Protein AF-A0A6N2L1Y9-F1 (afdb_monomer_lite)

Foldseek 3Di:
DVVLLVQLVVLCVVLVPDADPVLNVVVVVVVVCQLVLVDQKDWDDSDDDPPVVVVSVQSSLVSSVVVDVSSVQWDWDADPNIIMIGRNVSVVVVVVCPVVDPPQDWDFDPVDVVTDTDGDD

Organism: Salix viminalis (NCBI:txid40686)

pLDDT: mean 88.34, std 11.84, range [50.81, 98.19]

Radius of gyration: 16.98 Å; chains: 1; bounding box: 50×33×40 Å

Structure (mmCIF, N/CA/C/O backbone):
data_AF-A0A6N2L1Y9-F1
#
_entry.id   AF-A0A6N2L1Y9-F1
#
loop_
_atom_site.group_PDB
_atom_site.id
_atom_site.type_symbol
_atom_site.label_atom_id
_atom_site.label_alt_id
_atom_site.label_comp_id
_atom_site.label_asym_id
_atom_site.label_entity_id
_atom_site.label_seq_id
_atom_site.pdbx_PDB_ins_code
_atom_site.Cartn_x
_atom_site.Cartn_y
_atom_site.Cartn_z
_atom_site.occupancy
_atom_site.B_iso_or_equiv
_atom_site.auth_seq_id
_atom_site.auth_comp_id
_atom_site.auth_asym_id
_atom_site.auth_atom_id
_atom_site.pdbx_PDB_model_num
ATOM 1 N N . MET A 1 1 ? -2.557 14.217 -4.349 1.00 92.56 1 MET A N 1
ATOM 2 C CA . MET A 1 1 ? -1.914 13.258 -3.419 1.00 92.56 1 MET A CA 1
ATOM 3 C C . MET A 1 1 ? -2.274 13.523 -1.969 1.00 92.56 1 MET A C 1
ATOM 5 O O . MET A 1 1 ? -2.529 12.559 -1.263 1.00 92.56 1 MET A O 1
ATOM 9 N N . GLU A 1 2 ? -2.363 14.780 -1.528 1.00 93.88 2 GLU A N 1
ATOM 10 C CA . GLU A 1 2 ? -2.850 15.119 -0.180 1.00 93.88 2 GLU A CA 1
ATOM 11 C C . GLU A 1 2 ? -4.223 14.494 0.127 1.00 93.88 2 GLU A C 1
ATOM 13 O O . GLU A 1 2 ? -4.414 13.903 1.183 1.00 93.88 2 GLU A O 1
ATOM 18 N N . GLU A 1 3 ? -5.149 14.513 -0.829 1.00 94.62 3 GLU A N 1
ATOM 19 C CA . GLU A 1 3 ? -6.487 13.918 -0.710 1.00 94.62 3 GLU A CA 1
ATOM 20 C C . GLU A 1 3 ? -6.428 12.397 -0.565 1.00 94.62 3 GLU A C 1
ATOM 22 O O . GLU A 1 3 ? -7.155 11.830 0.244 1.00 94.62 3 GLU A O 1
ATOM 27 N N . ALA A 1 4 ? -5.513 11.733 -1.277 1.00 95.44 4 ALA A N 1
ATOM 28 C CA . ALA A 1 4 ? -5.286 10.301 -1.112 1.00 95.44 4 ALA A CA 1
ATOM 29 C C . ALA A 1 4 ? -4.752 9.988 0.297 1.00 95.44 4 ALA A C 1
ATOM 31 O O . ALA A 1 4 ? -5.187 9.021 0.917 1.00 95.44 4 ALA A O 1
ATOM 32 N N . ILE A 1 5 ? -3.871 10.834 0.843 1.00 97.06 5 ILE A N 1
ATOM 33 C CA . ILE A 1 5 ? -3.384 10.697 2.224 1.00 97.06 5 ILE A CA 1
ATOM 34 C C . ILE A 1 5 ? -4.525 10.919 3.229 1.00 97.06 5 ILE A C 1
ATOM 36 O O . ILE A 1 5 ? -4.637 10.156 4.186 1.00 97.06 5 ILE A O 1
ATOM 40 N N . LYS A 1 6 ? -5.418 11.891 2.997 1.00 97.44 6 LYS A N 1
ATOM 41 C CA . LYS A 1 6 ? -6.610 12.107 3.841 1.00 97.44 6 LYS A CA 1
ATOM 42 C C . LYS A 1 6 ? -7.541 10.891 3.832 1.00 97.44 6 LYS A C 1
ATOM 44 O O . LYS A 1 6 ? -7.993 10.470 4.895 1.00 97.44 6 LYS A O 1
ATOM 49 N N . VAL A 1 7 ? -7.797 10.304 2.659 1.00 98.06 7 VAL A N 1
ATOM 50 C CA . VAL A 1 7 ? -8.593 9.068 2.534 1.00 98.06 7 VAL A CA 1
ATOM 51 C C . VAL A 1 7 ? -7.917 7.916 3.275 1.00 98.06 7 VAL A C 1
ATOM 53 O O . VAL A 1 7 ? -8.572 7.227 4.052 1.00 98.06 7 VAL A O 1
ATOM 56 N N . LEU A 1 8 ? -6.604 7.748 3.110 1.00 97.44 8 LEU A N 1
ATOM 57 C CA . LEU A 1 8 ? -5.822 6.723 3.800 1.00 97.44 8 LEU A CA 1
ATOM 58 C C . LEU A 1 8 ? -5.870 6.880 5.330 1.00 97.44 8 LEU A C 1
ATOM 60 O O . LEU A 1 8 ? -6.050 5.898 6.049 1.00 97.44 8 LEU A O 1
ATOM 64 N N . ASP A 1 9 ? -5.750 8.104 5.842 1.00 96.81 9 ASP A N 1
ATOM 65 C CA . ASP A 1 9 ? -5.836 8.389 7.277 1.00 96.81 9 ASP A CA 1
ATOM 66 C C . ASP A 1 9 ? -7.250 8.163 7.840 1.00 96.81 9 ASP A C 1
ATOM 68 O O . ASP A 1 9 ? -7.403 7.642 8.954 1.00 96.81 9 ASP A O 1
ATOM 72 N N . SER A 1 10 ? -8.283 8.501 7.062 1.00 97.31 10 SER A N 1
ATOM 73 C CA . SER A 1 10 ? -9.678 8.171 7.375 1.00 97.31 10 SER A CA 1
ATOM 74 C C . SER A 1 10 ? -9.874 6.654 7.434 1.00 97.31 10 SER A C 1
ATOM 76 O O . SER A 1 10 ? -10.406 6.135 8.418 1.00 97.31 10 SER A O 1
ATOM 78 N N . ALA A 1 11 ? -9.340 5.927 6.449 1.00 97.44 11 ALA A N 1
ATOM 79 C CA . ALA A 1 11 ? -9.406 4.473 6.371 1.00 97.44 11 ALA A CA 1
ATOM 80 C C . ALA A 1 11 ? -8.747 3.810 7.585 1.00 97.44 11 ALA A C 1
ATOM 82 O O . ALA A 1 11 ? -9.372 2.975 8.236 1.00 97.44 11 ALA A O 1
ATOM 83 N N . LEU A 1 12 ? -7.527 4.232 7.947 1.00 96.62 12 LEU A N 1
ATOM 84 C CA . LEU A 1 12 ? -6.810 3.747 9.134 1.00 96.62 12 LEU A CA 1
ATOM 85 C C . LEU A 1 12 ? -7.625 3.945 10.419 1.00 96.62 12 LEU A C 1
ATOM 87 O O . LEU A 1 12 ? -7.678 3.053 11.272 1.00 96.62 12 LEU A O 1
ATOM 91 N N . SER A 1 13 ? -8.286 5.098 10.542 1.00 96.31 13 SER A N 1
ATOM 92 C CA . SER A 1 13 ? -9.149 5.413 11.682 1.00 96.31 13 SER A CA 1
ATOM 93 C C . SER A 1 13 ? -10.409 4.539 11.695 1.00 96.31 13 SER A C 1
ATOM 95 O O . SER A 1 13 ? -10.787 4.026 12.750 1.00 96.31 13 SER A O 1
ATOM 97 N N . HIS A 1 14 ? -11.024 4.319 10.529 1.00 96.88 14 HIS A N 1
ATOM 98 C CA . HIS A 1 14 ? -12.236 3.517 10.364 1.00 96.88 14 HIS A CA 1
ATOM 99 C C . HIS A 1 14 ? -12.012 2.040 10.709 1.00 96.88 14 HIS A C 1
ATOM 101 O O . HIS A 1 14 ? -12.759 1.467 11.504 1.00 96.88 14 HIS A O 1
ATOM 107 N N . ILE A 1 15 ? -10.945 1.437 10.176 1.00 95.62 15 ILE A N 1
ATOM 108 C CA . ILE A 1 15 ? -10.609 0.027 10.433 1.00 95.62 15 ILE A CA 1
ATOM 109 C C . ILE A 1 15 ? -9.937 -0.183 11.798 1.00 95.62 15 ILE A C 1
ATOM 111 O O . ILE A 1 15 ? -9.638 -1.313 12.173 1.00 95.62 15 ILE A O 1
ATOM 115 N N . LYS A 1 16 ? -9.695 0.902 12.549 1.00 94.31 16 LYS A N 1
ATOM 116 C CA . LYS A 1 16 ? -9.066 0.908 13.879 1.00 94.31 16 LYS A CA 1
ATOM 117 C C . LYS A 1 16 ? -7.663 0.288 13.898 1.00 94.31 16 LYS A C 1
ATOM 119 O O . LYS A 1 16 ? -7.221 -0.212 14.936 1.00 94.31 16 LYS A O 1
ATOM 124 N N . TRP A 1 17 ? -6.935 0.367 12.786 1.00 93.94 17 TRP A N 1
ATOM 125 C CA . TRP A 1 17 ? -5.585 -0.178 12.700 1.00 93.94 17 TRP A CA 1
ATOM 126 C C . TRP A 1 17 ? -4.568 0.790 13.315 1.00 93.94 17 TRP A C 1
ATOM 128 O O . TRP A 1 17 ? -4.262 1.853 12.773 1.00 93.94 17 TRP A O 1
ATOM 138 N N . ARG A 1 18 ? -4.041 0.428 14.490 1.00 90.88 18 ARG A N 1
ATOM 139 C CA . ARG A 1 18 ? -3.096 1.257 15.253 1.00 90.88 18 ARG A CA 1
ATOM 140 C C . ARG A 1 18 ? -1.649 0.968 14.861 1.00 90.88 18 ARG A C 1
ATOM 142 O O . ARG A 1 18 ? -0.964 0.180 15.509 1.00 90.88 18 ARG A O 1
ATOM 149 N N . LEU A 1 19 ? -1.175 1.653 13.829 1.00 91.94 19 LEU A N 1
ATOM 150 C CA . LEU A 1 19 ? 0.233 1.639 13.434 1.00 91.94 19 LEU A CA 1
ATOM 151 C C . LEU A 1 19 ? 1.070 2.589 14.302 1.00 91.94 19 LEU A C 1
ATOM 153 O O . LEU A 1 19 ? 0.651 3.704 14.617 1.00 91.94 19 LEU A O 1
ATOM 157 N N . LYS A 1 20 ? 2.297 2.176 14.648 1.00 93.25 20 LYS A N 1
ATOM 158 C CA . LYS A 1 20 ? 3.300 3.100 15.204 1.00 93.25 20 LYS A CA 1
ATOM 159 C C . LYS A 1 20 ? 3.669 4.145 14.148 1.00 93.25 20 LYS A C 1
ATOM 161 O O . LYS A 1 20 ? 3.668 3.838 12.959 1.00 93.25 20 LYS A O 1
ATOM 166 N N . PHE A 1 21 ? 4.059 5.345 14.584 1.00 93.19 21 PHE A N 1
ATOM 167 C CA . PHE A 1 21 ? 4.393 6.460 13.686 1.00 93.19 21 PHE A CA 1
ATOM 168 C C . PHE A 1 21 ? 5.342 6.081 12.527 1.00 93.19 21 PHE A C 1
ATOM 170 O O . PHE A 1 21 ? 5.006 6.396 11.387 1.00 93.19 21 PHE A O 1
ATOM 177 N N . PRO A 1 22 ? 6.449 5.332 12.741 1.00 94.00 22 PRO A N 1
ATOM 178 C CA . PRO A 1 22 ? 7.322 4.936 11.634 1.00 94.00 22 PRO A CA 1
ATOM 179 C C . PRO A 1 22 ? 6.626 4.046 10.594 1.00 94.00 22 PRO A C 1
ATOM 181 O O . PRO A 1 22 ? 6.772 4.270 9.396 1.00 94.00 22 PRO A O 1
ATOM 184 N N . ALA A 1 23 ? 5.829 3.072 11.043 1.00 94.00 23 ALA A N 1
ATOM 185 C CA . ALA A 1 23 ? 5.098 2.163 10.163 1.00 94.00 23 ALA A CA 1
ATOM 186 C C . ALA A 1 23 ? 3.978 2.889 9.403 1.00 94.00 23 ALA A C 1
ATOM 188 O O . ALA A 1 23 ? 3.799 2.667 8.208 1.00 94.00 23 ALA A O 1
ATOM 189 N N . LYS A 1 24 ? 3.276 3.818 10.067 1.00 95.38 24 LYS A N 1
ATOM 190 C CA . LYS A 1 24 ? 2.263 4.666 9.428 1.00 95.38 24 LYS A CA 1
ATOM 191 C C . LYS A 1 24 ? 2.874 5.523 8.316 1.00 95.38 24 LYS A C 1
ATOM 193 O O . LYS A 1 24 ? 2.354 5.532 7.204 1.00 95.38 24 LYS A O 1
ATOM 198 N N . ASN A 1 25 ? 3.986 6.205 8.596 1.00 95.56 25 ASN A N 1
ATOM 199 C CA . ASN A 1 25 ? 4.676 7.009 7.585 1.00 95.56 25 ASN A CA 1
ATOM 200 C C . ASN A 1 25 ? 5.152 6.145 6.418 1.00 95.56 25 ASN A C 1
ATOM 202 O O . ASN A 1 25 ? 5.045 6.556 5.264 1.00 95.56 25 ASN A O 1
ATOM 206 N N . ARG A 1 26 ? 5.656 4.937 6.704 1.00 95.94 26 ARG A N 1
ATOM 207 C CA . ARG A 1 26 ? 6.095 4.018 5.657 1.00 95.94 26 ARG A CA 1
ATOM 208 C C . ARG A 1 26 ? 4.940 3.588 4.753 1.00 95.94 26 ARG A C 1
ATOM 210 O O . ARG A 1 26 ? 5.081 3.686 3.539 1.00 95.94 26 ARG A O 1
ATOM 217 N N . LEU A 1 27 ? 3.799 3.213 5.329 1.00 96.25 27 LEU A N 1
ATOM 218 C CA . LEU A 1 27 ? 2.579 2.909 4.580 1.00 96.25 27 LEU A CA 1
ATOM 219 C C . LEU A 1 27 ? 2.153 4.084 3.686 1.00 96.25 27 LEU A C 1
ATOM 221 O O . LEU A 1 27 ? 1.848 3.877 2.517 1.00 96.25 27 LEU A O 1
ATOM 225 N N . GLN A 1 28 ? 2.161 5.318 4.201 1.00 96.44 28 GLN A N 1
ATOM 226 C CA . GLN A 1 28 ? 1.816 6.501 3.404 1.00 96.44 28 GLN A CA 1
ATOM 227 C C . GLN A 1 28 ? 2.764 6.686 2.208 1.00 96.44 28 GLN A C 1
ATOM 229 O O . GLN A 1 28 ? 2.297 6.909 1.092 1.00 96.44 28 GLN A O 1
ATOM 234 N N . ILE A 1 29 ? 4.077 6.554 2.421 1.00 96.88 29 ILE A N 1
ATOM 235 C CA . ILE A 1 29 ? 5.087 6.645 1.352 1.00 96.88 29 ILE A CA 1
ATOM 236 C C . ILE A 1 29 ? 4.869 5.554 0.302 1.00 96.88 29 ILE A C 1
ATOM 238 O O . ILE A 1 29 ? 4.891 5.840 -0.895 1.00 96.88 29 ILE A O 1
ATOM 242 N N . ASP A 1 30 ? 4.646 4.319 0.743 1.00 97.31 30 ASP A N 1
ATOM 243 C CA . ASP A 1 30 ? 4.456 3.175 -0.144 1.00 97.31 30 ASP A CA 1
ATOM 244 C C . ASP A 1 30 ? 3.176 3.330 -0.987 1.00 97.31 30 ASP A C 1
ATOM 246 O O . ASP A 1 30 ? 3.212 3.141 -2.203 1.00 97.31 30 ASP A O 1
ATOM 250 N N . ILE A 1 31 ? 2.066 3.768 -0.381 1.00 97.25 31 ILE A N 1
ATOM 251 C CA . ILE A 1 31 ? 0.819 4.077 -1.097 1.00 97.25 31 ILE A CA 1
ATOM 252 C C . ILE A 1 31 ? 1.033 5.198 -2.114 1.00 97.25 31 ILE A C 1
ATOM 254 O O . ILE A 1 31 ? 0.592 5.070 -3.254 1.00 97.25 31 ILE A O 1
ATOM 258 N N . VAL A 1 32 ? 1.732 6.275 -1.747 1.00 97.44 32 VAL A N 1
ATOM 259 C CA . VAL A 1 32 ? 2.053 7.354 -2.693 1.00 97.44 32 VAL A CA 1
ATOM 260 C C . VAL A 1 32 ? 2.865 6.809 -3.867 1.00 97.44 32 VAL A C 1
ATOM 262 O O . VAL A 1 32 ? 2.504 7.075 -5.007 1.00 97.44 32 VAL A O 1
ATOM 265 N N . ALA A 1 33 ? 3.898 6.004 -3.610 1.00 97.00 33 ALA A N 1
ATOM 266 C CA . ALA A 1 33 ? 4.739 5.429 -4.658 1.00 97.00 33 ALA A CA 1
ATOM 267 C C . ALA A 1 33 ? 3.971 4.496 -5.611 1.00 97.00 33 ALA A C 1
ATOM 269 O O . ALA A 1 33 ? 4.273 4.478 -6.806 1.00 97.00 33 ALA A O 1
ATOM 270 N N . LEU A 1 34 ? 2.986 3.751 -5.096 1.00 97.06 34 LEU A N 1
ATOM 271 C CA . LEU A 1 34 ? 2.093 2.907 -5.895 1.00 97.06 34 LEU A CA 1
ATOM 272 C C . LEU A 1 34 ? 1.118 3.740 -6.735 1.00 97.06 34 LEU A C 1
ATOM 274 O O . LEU A 1 34 ? 0.962 3.482 -7.924 1.00 97.06 34 LEU A O 1
ATOM 278 N N . LEU A 1 35 ? 0.480 4.749 -6.134 1.00 96.69 35 LEU A N 1
ATOM 279 C CA . LEU A 1 35 ? -0.504 5.602 -6.810 1.00 96.69 35 LEU A CA 1
ATOM 280 C C . LEU A 1 35 ? 0.114 6.502 -7.883 1.00 96.69 35 LEU A C 1
ATOM 282 O O . LEU A 1 35 ? -0.553 6.842 -8.854 1.00 96.69 35 LEU A O 1
ATOM 286 N N . THR A 1 36 ? 1.376 6.892 -7.717 1.00 95.19 36 THR A N 1
ATOM 287 C CA . THR A 1 36 ? 2.128 7.622 -8.746 1.00 95.19 36 THR A CA 1
ATOM 288 C C . THR A 1 36 ? 2.871 6.688 -9.702 1.00 95.19 36 THR A C 1
ATOM 290 O O . THR A 1 36 ? 3.709 7.163 -10.460 1.00 95.19 36 THR A O 1
ATOM 293 N N . GLU A 1 37 ? 2.648 5.372 -9.606 1.00 92.25 37 GLU A N 1
ATOM 294 C CA . GLU A 1 37 ? 3.259 4.332 -10.447 1.00 92.25 37 GLU A CA 1
ATOM 295 C C . GLU A 1 37 ? 4.801 4.326 -10.453 1.00 92.25 37 GLU A C 1
ATOM 297 O O . GLU A 1 37 ? 5.429 3.671 -11.280 1.00 92.25 37 GLU A O 1
ATOM 302 N N . MET A 1 38 ? 5.441 4.991 -9.480 1.00 92.56 38 MET A N 1
ATOM 303 C CA . MET A 1 38 ? 6.901 4.967 -9.311 1.00 92.56 38 MET A CA 1
ATOM 304 C C . MET A 1 38 ? 7.390 3.572 -8.921 1.00 92.56 38 MET A C 1
ATOM 306 O O . MET A 1 38 ? 8.533 3.203 -9.193 1.00 92.56 38 MET A O 1
ATOM 310 N N . ARG A 1 39 ? 6.538 2.808 -8.230 1.00 92.62 39 ARG A N 1
ATOM 311 C CA . ARG A 1 39 ? 6.770 1.406 -7.892 1.00 92.62 39 ARG A CA 1
ATOM 312 C C . ARG A 1 39 ? 5.501 0.618 -8.197 1.00 92.62 39 ARG A C 1
ATOM 314 O O . ARG A 1 39 ? 4.478 0.915 -7.591 1.00 92.62 39 ARG A O 1
ATOM 321 N N . PRO A 1 40 ? 5.542 -0.396 -9.075 1.00 92.75 40 PRO A N 1
ATOM 322 C CA . PRO A 1 40 ? 4.362 -1.210 -9.365 1.00 92.75 40 PRO A CA 1
ATOM 323 C C . PRO A 1 40 ? 4.054 -2.237 -8.263 1.00 92.75 40 PRO A C 1
ATOM 325 O O . PRO A 1 40 ? 2.925 -2.714 -8.167 1.00 92.75 40 PRO A O 1
ATOM 328 N N . VAL A 1 41 ? 5.053 -2.587 -7.441 1.00 95.25 41 VAL A N 1
ATOM 329 C CA . VAL A 1 41 ? 4.983 -3.610 -6.387 1.00 95.25 41 VAL A CA 1
ATOM 330 C C . VAL A 1 41 ? 5.809 -3.167 -5.187 1.00 95.25 41 VAL A C 1
ATOM 332 O O . VAL A 1 41 ? 6.931 -2.676 -5.342 1.00 95.25 41 VAL A O 1
ATOM 335 N N . ILE A 1 42 ? 5.270 -3.371 -3.988 1.00 95.75 42 ILE A N 1
ATOM 336 C CA . ILE A 1 42 ? 5.956 -3.138 -2.718 1.00 95.75 42 ILE A CA 1
ATOM 337 C C . ILE A 1 42 ? 5.718 -4.341 -1.812 1.00 95.75 42 ILE A C 1
ATOM 339 O O . ILE A 1 42 ? 4.576 -4.662 -1.496 1.00 95.75 42 ILE A O 1
ATOM 343 N N . MET A 1 43 ? 6.801 -4.989 -1.383 1.00 94.12 43 MET A N 1
ATOM 344 C CA . MET A 1 43 ? 6.755 -5.979 -0.308 1.00 94.12 43 MET A CA 1
ATOM 345 C C . MET A 1 43 ? 6.565 -5.255 1.023 1.00 94.12 43 MET A C 1
ATOM 347 O O . MET A 1 43 ? 7.269 -4.280 1.303 1.00 94.12 43 MET A O 1
ATOM 351 N N . VAL A 1 44 ? 5.604 -5.711 1.816 1.00 91.19 44 VAL A N 1
ATOM 352 C CA . VAL A 1 44 ? 5.156 -5.003 3.011 1.00 91.19 44 VAL A CA 1
ATOM 353 C C . VAL A 1 44 ? 5.674 -5.670 4.275 1.00 91.19 44 VAL A C 1
ATOM 355 O O . VAL A 1 44 ? 5.408 -6.840 4.526 1.00 91.19 44 VAL A O 1
ATOM 358 N N . ASP A 1 45 ? 6.311 -4.862 5.118 1.00 86.00 45 ASP A N 1
ATOM 359 C CA . ASP A 1 45 ? 6.524 -5.155 6.531 1.00 86.00 45 ASP A CA 1
ATOM 360 C C . ASP A 1 45 ? 6.254 -3.883 7.350 1.00 86.00 45 ASP A C 1
ATOM 362 O O . ASP A 1 45 ? 7.121 -3.031 7.551 1.00 86.00 45 ASP A O 1
ATOM 366 N N . TYR A 1 46 ? 5.001 -3.717 7.779 1.00 86.38 46 TYR A N 1
ATOM 367 C CA . TYR A 1 46 ? 4.592 -2.630 8.680 1.00 86.38 46 TYR A CA 1
ATOM 368 C C . TYR A 1 46 ? 4.586 -3.068 10.150 1.00 86.38 46 TYR A C 1
ATOM 370 O O . TYR A 1 46 ? 4.084 -2.342 11.016 1.00 86.38 46 TYR A O 1
ATOM 378 N N . GLY A 1 47 ? 5.158 -4.241 10.440 1.00 74.62 47 GLY A N 1
ATOM 379 C CA . GLY A 1 47 ? 4.994 -4.938 11.705 1.00 74.62 47 GLY A CA 1
ATOM 380 C C . GLY A 1 47 ? 3.592 -5.532 11.880 1.00 74.62 47 GLY A C 1
ATOM 381 O O . GLY A 1 47 ? 2.610 -5.106 11.272 1.00 74.62 47 GLY A O 1
ATOM 382 N N . GLY A 1 48 ? 3.501 -6.533 12.751 1.00 75.94 48 GLY A N 1
ATOM 383 C CA . GLY A 1 48 ? 2.287 -7.320 12.975 1.00 75.94 48 GLY A CA 1
ATOM 384 C C . GLY A 1 48 ? 2.546 -8.804 12.744 1.00 75.94 48 GLY A C 1
ATOM 385 O O . GLY A 1 48 ? 3.600 -9.190 12.245 1.00 75.94 48 GLY A O 1
ATOM 386 N N . LYS A 1 49 ? 1.601 -9.648 13.154 1.00 78.06 49 LYS A N 1
ATOM 387 C CA . LYS A 1 49 ? 1.640 -11.082 12.856 1.00 78.06 49 LYS A CA 1
ATOM 388 C C . LYS A 1 49 ? 0.788 -11.352 11.620 1.00 78.06 49 LYS A C 1
ATOM 390 O O . LYS A 1 49 ? -0.261 -10.735 11.444 1.00 78.06 49 LYS A O 1
ATOM 395 N N . LEU A 1 50 ? 1.205 -12.297 10.787 1.00 71.81 50 LEU A N 1
ATOM 396 C CA . LEU A 1 50 ? 0.274 -12.953 9.870 1.00 71.81 50 LEU A CA 1
ATOM 397 C C . LEU A 1 50 ? -0.699 -13.805 10.706 1.00 71.81 50 LEU A C 1
ATOM 399 O O . LEU A 1 50 ? -0.251 -14.412 11.684 1.00 71.81 50 LEU A O 1
ATOM 403 N N . PRO A 1 51 ? -2.006 -13.854 10.385 1.00 80.75 51 PRO A N 1
ATOM 404 C CA . PRO A 1 51 ? -2.692 -13.268 9.222 1.00 80.75 51 PRO A CA 1
ATOM 405 C C . PRO A 1 51 ? -3.210 -11.826 9.419 1.00 80.75 51 PRO A C 1
AT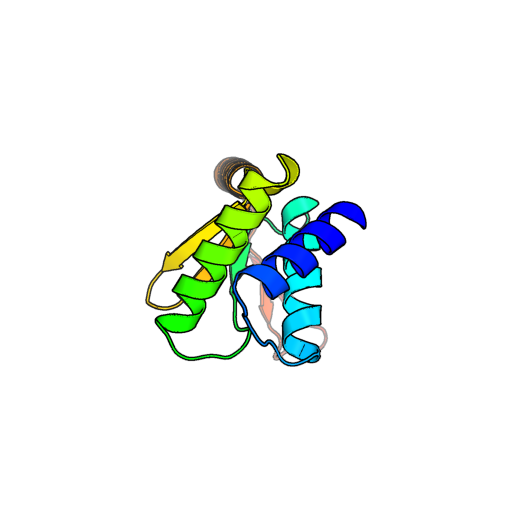OM 407 O O . PRO A 1 51 ? -3.649 -11.197 8.462 1.00 80.75 51 PRO A O 1
ATOM 410 N N . GLU A 1 52 ? -3.128 -11.260 10.628 1.00 88.62 52 GLU A N 1
ATOM 411 C CA . GLU A 1 52 ? -3.745 -9.965 10.980 1.00 88.62 52 GLU A CA 1
ATOM 412 C C . GLU A 1 52 ? -3.296 -8.799 10.085 1.00 88.62 52 GLU A C 1
ATOM 414 O O . GLU A 1 52 ? -4.075 -7.890 9.794 1.00 88.62 52 GLU A O 1
ATOM 419 N N . LEU A 1 53 ? -2.033 -8.799 9.647 1.00 89.56 53 LEU A N 1
ATOM 420 C CA . LEU A 1 53 ? -1.515 -7.783 8.725 1.00 89.56 53 LEU A CA 1
ATOM 421 C C . LEU A 1 53 ? -2.239 -7.819 7.368 1.00 89.56 53 LEU A C 1
ATOM 423 O O . LEU A 1 53 ? -2.565 -6.767 6.818 1.00 89.56 53 LEU A O 1
ATOM 427 N N . GLN A 1 54 ? -2.523 -9.016 6.848 1.00 91.12 54 GLN A N 1
ATOM 428 C CA . GLN A 1 54 ? -3.252 -9.193 5.593 1.00 91.12 54 GLN A CA 1
ATOM 429 C C . GLN A 1 54 ? -4.673 -8.645 5.715 1.00 91.12 54 GLN A C 1
ATOM 431 O O . GLN A 1 54 ? -5.104 -7.873 4.859 1.00 91.12 54 GLN A O 1
ATOM 436 N N . ASP A 1 55 ? -5.376 -8.999 6.791 1.00 93.06 55 ASP A N 1
ATOM 437 C CA . ASP A 1 55 ? -6.758 -8.569 7.018 1.00 93.06 55 ASP A CA 1
ATOM 438 C C . ASP A 1 55 ? -6.863 -7.045 7.108 1.00 93.06 55 ASP A C 1
ATOM 440 O O . ASP A 1 55 ? -7.717 -6.437 6.455 1.00 93.06 55 ASP A O 1
ATOM 444 N N . HIS A 1 56 ? -5.951 -6.409 7.850 1.00 95.00 56 H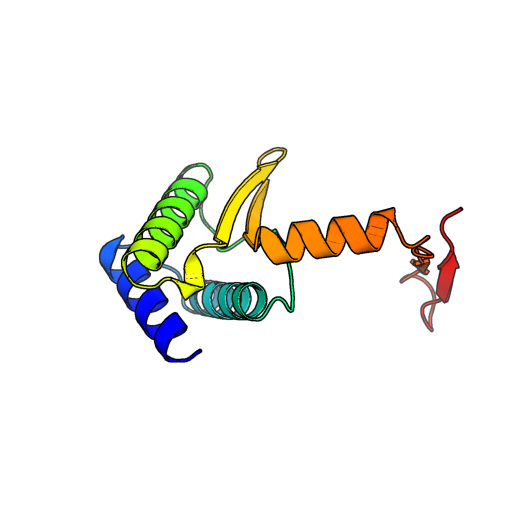IS A N 1
ATOM 445 C CA . HIS A 1 56 ? -5.909 -4.954 7.942 1.00 95.00 56 HIS A CA 1
ATOM 446 C C . HIS A 1 56 ? -5.616 -4.291 6.593 1.00 95.00 56 HIS A C 1
ATOM 448 O O . HIS A 1 56 ? -6.289 -3.321 6.244 1.00 95.00 56 HIS A O 1
ATOM 454 N N . LEU A 1 57 ? -4.656 -4.801 5.816 1.00 95.38 57 LEU A N 1
ATOM 455 C CA . LEU A 1 57 ? -4.338 -4.252 4.494 1.00 95.38 57 LEU A CA 1
ATOM 456 C C . LEU A 1 57 ? -5.504 -4.412 3.515 1.00 95.38 57 LEU A C 1
ATOM 458 O O . LEU A 1 57 ? -5.834 -3.471 2.795 1.00 95.38 57 LEU A O 1
ATOM 462 N N . CYS A 1 58 ? -6.161 -5.571 3.509 1.00 95.69 58 CYS A N 1
ATOM 463 C CA . CYS A 1 58 ? -7.341 -5.818 2.685 1.00 95.69 58 CYS A CA 1
ATOM 464 C C . CYS A 1 58 ? -8.490 -4.874 3.060 1.00 95.69 58 CYS A C 1
ATOM 466 O O . CYS A 1 58 ? -9.101 -4.269 2.175 1.00 95.69 58 CYS A O 1
ATOM 468 N N . ALA A 1 59 ? -8.765 -4.706 4.358 1.00 97.19 59 ALA A N 1
ATOM 469 C CA . ALA A 1 59 ? -9.785 -3.780 4.844 1.00 97.19 59 ALA A CA 1
ATOM 470 C C . ALA A 1 59 ? -9.455 -2.324 4.479 1.00 97.19 59 ALA A C 1
ATOM 472 O O . ALA A 1 59 ? -10.332 -1.591 4.021 1.00 97.19 59 ALA A O 1
ATOM 473 N N . LEU A 1 60 ? -8.186 -1.930 4.620 1.00 97.56 60 LEU A N 1
ATOM 474 C CA . LEU A 1 60 ? -7.687 -0.605 4.266 1.00 97.56 60 LEU A CA 1
ATOM 475 C C . LEU A 1 60 ? -7.888 -0.306 2.777 1.00 97.56 60 LEU A C 1
ATOM 477 O O . LEU A 1 60 ? -8.505 0.698 2.431 1.00 97.56 60 LEU A O 1
ATOM 481 N N . VAL A 1 61 ? -7.399 -1.187 1.895 1.00 97.69 61 VAL A N 1
ATOM 482 C CA . VAL A 1 61 ? -7.504 -1.012 0.437 1.00 97.69 61 VAL A CA 1
ATOM 483 C C . VAL A 1 61 ? -8.967 -0.966 0.005 1.00 97.69 61 VAL A C 1
ATOM 485 O O . VAL A 1 61 ? -9.339 -0.090 -0.775 1.00 97.69 61 VAL A O 1
ATOM 488 N N . LYS A 1 62 ? -9.810 -1.851 0.553 1.00 97.94 62 LYS A N 1
ATOM 489 C CA . LYS A 1 62 ? -11.246 -1.876 0.256 1.00 97.94 62 LYS A CA 1
ATOM 490 C C . LYS A 1 62 ? -11.932 -0.567 0.643 1.00 97.94 62 LYS A C 1
ATOM 492 O O . LYS A 1 62 ? -12.706 -0.044 -0.151 1.00 97.94 62 LYS A O 1
ATOM 497 N N . PHE A 1 63 ? -11.640 -0.035 1.829 1.00 98.19 63 PHE A N 1
ATOM 498 C CA . PHE A 1 63 ? -12.204 1.241 2.266 1.00 98.19 63 PHE A CA 1
ATOM 499 C C . PHE A 1 63 ? -11.741 2.388 1.358 1.00 98.19 63 PHE A C 1
ATOM 501 O O . PHE A 1 63 ? -12.563 3.138 0.841 1.00 98.19 63 PHE A O 1
ATOM 508 N N . CYS A 1 64 ? -10.438 2.490 1.078 1.00 98.19 64 CYS A N 1
ATOM 509 C CA . CYS A 1 64 ? -9.910 3.536 0.199 1.00 98.19 64 CYS A CA 1
ATOM 510 C C . CYS A 1 64 ? -10.540 3.509 -1.207 1.00 98.19 64 CYS A C 1
ATOM 512 O O . CYS A 1 64 ? -10.799 4.565 -1.778 1.00 98.19 64 CYS A O 1
ATOM 514 N N . GLN A 1 65 ? -10.818 2.320 -1.750 1.00 97.50 65 GLN A N 1
ATOM 515 C CA . GLN A 1 65 ? -11.488 2.145 -3.047 1.00 97.50 65 GLN A CA 1
ATOM 516 C C . GLN A 1 65 ? -12.952 2.584 -3.048 1.00 97.50 65 GLN A C 1
ATOM 518 O O . GLN A 1 65 ? -13.442 3.045 -4.075 1.00 97.50 65 GLN A O 1
ATOM 523 N N . GLN A 1 66 ? -13.649 2.436 -1.921 1.00 97.31 66 GLN A N 1
ATOM 524 C CA . GLN A 1 66 ? -15.023 2.919 -1.771 1.00 97.31 66 GLN A CA 1
ATOM 525 C C . GLN A 1 66 ? -15.075 4.449 -1.736 1.00 97.31 66 GLN A C 1
ATOM 527 O O . GLN A 1 66 ? -15.997 5.042 -2.289 1.00 97.31 66 GLN A O 1
ATOM 532 N N . GLU A 1 67 ? -14.065 5.077 -1.134 1.00 97.56 67 GLU A N 1
ATOM 533 C CA . GLU A 1 67 ? -13.999 6.531 -0.976 1.00 97.56 67 GLU A CA 1
ATOM 534 C C . GLU A 1 67 ? -13.414 7.254 -2.198 1.00 97.56 67 GLU A C 1
ATOM 536 O O . GLU A 1 67 ? -13.726 8.422 -2.438 1.00 97.56 67 GLU A O 1
ATOM 541 N N . SER A 1 68 ? -12.537 6.610 -2.976 1.00 97.25 68 SER A N 1
ATOM 542 C CA . SER A 1 68 ? -11.910 7.262 -4.127 1.00 97.25 68 SER A CA 1
ATOM 543 C C . SER A 1 68 ? -11.428 6.293 -5.207 1.00 97.25 68 SER A C 1
ATOM 545 O O . SER A 1 68 ? -10.690 5.341 -4.949 1.00 97.25 68 SER A O 1
ATOM 547 N N . ALA A 1 69 ? -11.751 6.627 -6.460 1.00 96.62 69 ALA A N 1
ATOM 548 C CA . ALA A 1 69 ? -11.339 5.871 -7.642 1.00 96.62 69 ALA A CA 1
ATOM 549 C C . ALA A 1 69 ? -9.813 5.830 -7.851 1.00 96.62 69 ALA A C 1
ATOM 551 O O . ALA A 1 69 ? -9.318 4.929 -8.515 1.00 96.62 69 ALA A O 1
ATOM 552 N N . ILE A 1 70 ? -9.035 6.740 -7.246 1.00 96.50 70 ILE A N 1
ATOM 553 C CA . ILE A 1 70 ? -7.565 6.713 -7.368 1.00 96.50 70 ILE A CA 1
ATOM 554 C C . ILE A 1 70 ? -6.962 5.398 -6.839 1.00 96.50 70 ILE A C 1
ATOM 556 O O . ILE A 1 70 ? -5.905 4.976 -7.295 1.00 96.50 70 ILE A O 1
ATOM 560 N N . PHE A 1 71 ? -7.648 4.712 -5.919 1.00 97.75 71 PHE A N 1
ATOM 561 C CA . PHE A 1 71 ? -7.206 3.438 -5.347 1.00 97.75 71 PHE A CA 1
ATOM 562 C C . PHE A 1 71 ? -7.697 2.204 -6.123 1.00 97.75 71 PHE A C 1
ATOM 564 O O . PHE A 1 71 ? -7.389 1.076 -5.722 1.00 97.75 71 PHE A O 1
ATOM 571 N N . GLU A 1 72 ? -8.452 2.373 -7.217 1.00 96.62 72 GLU A N 1
ATOM 572 C CA . GLU A 1 72 ? -9.115 1.277 -7.948 1.00 96.62 72 GLU A CA 1
ATOM 573 C C . GLU A 1 72 ? -8.145 0.182 -8.409 1.00 96.62 72 GLU A C 1
ATOM 575 O O . GLU A 1 72 ? -8.521 -0.988 -8.490 1.00 96.62 72 GLU A O 1
ATOM 580 N N . ASN A 1 73 ? -6.888 0.552 -8.669 1.00 96.50 73 ASN A N 1
ATOM 581 C CA . ASN A 1 73 ? -5.845 -0.328 -9.187 1.00 96.50 73 ASN A CA 1
ATOM 582 C C . ASN A 1 73 ? -4.975 -0.951 -8.088 1.00 96.50 73 ASN A C 1
ATOM 584 O O . ASN A 1 73 ? -4.109 -1.766 -8.403 1.00 96.50 73 ASN A O 1
ATOM 588 N N . LEU A 1 74 ? -5.190 -0.613 -6.811 1.00 97.81 74 LEU A N 1
ATOM 589 C CA . LEU A 1 74 ? -4.424 -1.205 -5.715 1.00 97.81 74 LEU A CA 1
ATOM 590 C C . LEU A 1 74 ? -4.961 -2.581 -5.318 1.00 97.81 74 LEU A C 1
ATOM 592 O O . LEU A 1 74 ? -6.170 -2.773 -5.175 1.00 97.81 74 LEU A O 1
ATOM 596 N N . ARG A 1 75 ? -4.076 -3.553 -5.102 1.00 96.88 75 ARG A N 1
ATOM 597 C CA . ARG A 1 75 ? -4.435 -4.879 -4.571 1.00 96.88 75 ARG A CA 1
ATOM 598 C C . ARG A 1 75 ? -3.430 -5.327 -3.517 1.00 96.88 75 ARG A C 1
ATOM 600 O O . ARG A 1 75 ? -2.272 -4.920 -3.544 1.00 96.88 75 ARG A O 1
ATOM 607 N N . VAL A 1 76 ? -3.896 -6.189 -2.617 1.00 95.81 76 VAL A N 1
ATOM 608 C CA . VAL A 1 76 ? -3.052 -6.966 -1.704 1.00 95.81 76 VAL A CA 1
ATOM 609 C C . VAL A 1 76 ? -2.838 -8.337 -2.339 1.00 95.81 76 VAL A C 1
ATOM 611 O O . VAL A 1 76 ? -3.804 -8.982 -2.747 1.00 95.81 76 VAL A O 1
ATOM 614 N N . MET A 1 77 ? -1.588 -8.771 -2.440 1.00 93.94 77 MET A N 1
ATOM 615 C CA . MET A 1 77 ? -1.191 -10.062 -2.996 1.00 93.94 77 MET A CA 1
ATOM 616 C C . MET A 1 77 ? -0.364 -10.829 -1.962 1.00 93.94 77 MET A C 1
ATOM 618 O O . MET A 1 77 ? 0.405 -10.220 -1.223 1.00 93.94 77 MET A O 1
ATOM 622 N N . LEU A 1 78 ? -0.522 -12.153 -1.911 1.00 87.44 78 LEU A N 1
ATOM 623 C CA . LEU A 1 78 ? 0.218 -13.047 -1.019 1.00 87.44 78 LEU A CA 1
ATOM 624 C C . LEU A 1 78 ? 1.007 -14.057 -1.862 1.00 87.44 78 LEU A C 1
ATOM 626 O O . LEU A 1 78 ? 0.415 -14.724 -2.712 1.00 87.44 78 LEU A O 1
ATOM 630 N N . ILE A 1 79 ? 2.315 -14.169 -1.633 1.00 87.06 79 ILE A N 1
ATOM 631 C CA . ILE A 1 79 ? 3.191 -15.171 -2.262 1.00 87.06 79 ILE A CA 1
ATOM 632 C C . ILE A 1 79 ? 4.093 -15.736 -1.172 1.00 87.06 79 ILE A C 1
ATOM 634 O O . ILE A 1 79 ? 4.801 -14.958 -0.549 1.00 87.06 79 ILE A O 1
ATOM 638 N N . GLU A 1 80 ? 4.081 -17.056 -0.958 1.00 85.06 80 GLU A N 1
ATOM 639 C CA . GLU A 1 80 ? 4.981 -17.737 -0.002 1.00 85.06 80 GLU A CA 1
ATOM 640 C C . GLU A 1 80 ? 5.060 -17.018 1.360 1.00 85.06 80 GLU A C 1
ATOM 642 O O . GLU A 1 80 ? 6.131 -16.668 1.844 1.00 85.06 80 GLU A O 1
ATOM 647 N N . ASP A 1 81 ? 3.893 -16.726 1.942 1.00 82.00 81 ASP A N 1
ATOM 648 C CA . ASP A 1 81 ? 3.723 -15.997 3.210 1.00 82.00 81 ASP A CA 1
ATOM 649 C C . ASP A 1 81 ? 4.185 -14.525 3.213 1.00 82.00 81 ASP A C 1
ATOM 651 O O . ASP A 1 81 ? 4.074 -13.838 4.227 1.00 82.00 81 ASP A O 1
ATOM 655 N N . MET A 1 82 ? 4.619 -13.980 2.078 1.00 88.56 82 MET A N 1
ATOM 656 C CA . MET A 1 82 ? 4.975 -12.569 1.924 1.00 88.56 82 MET A CA 1
ATOM 657 C C . MET A 1 82 ? 3.798 -11.768 1.368 1.00 88.56 82 MET A C 1
ATOM 659 O O . MET A 1 82 ? 3.174 -12.149 0.373 1.00 88.56 82 MET A O 1
ATOM 663 N N . ILE A 1 83 ? 3.503 -10.625 1.992 1.00 92.69 83 ILE A N 1
ATOM 664 C CA . ILE A 1 83 ? 2.452 -9.714 1.534 1.00 92.69 83 ILE A CA 1
ATOM 665 C C . ILE A 1 83 ? 3.050 -8.630 0.641 1.00 92.69 83 ILE A C 1
ATOM 667 O O . ILE A 1 83 ? 4.048 -7.989 0.976 1.00 92.69 83 ILE A O 1
ATOM 671 N N . TYR A 1 84 ? 2.365 -8.363 -0.464 1.00 95.06 84 TYR A N 1
ATOM 672 C CA . TYR A 1 84 ? 2.685 -7.301 -1.400 1.00 95.06 84 TYR A CA 1
ATOM 673 C C . TYR A 1 84 ? 1.486 -6.378 -1.587 1.00 95.06 84 TYR A C 1
ATOM 675 O O . TYR A 1 84 ? 0.356 -6.835 -1.766 1.00 95.06 84 TYR A O 1
ATOM 683 N N . LEU A 1 85 ? 1.742 -5.074 -1.613 1.00 97.44 85 LEU A N 1
ATOM 684 C CA . LEU A 1 85 ? 0.834 -4.104 -2.211 1.00 97.44 85 LEU A CA 1
ATOM 685 C C . LEU A 1 85 ? 1.255 -3.884 -3.661 1.00 97.44 85 LEU A C 1
ATOM 687 O O . LEU A 1 85 ? 2.431 -3.646 -3.944 1.00 97.44 85 LEU A O 1
ATOM 691 N N . ILE A 1 86 ? 0.297 -3.971 -4.577 1.00 96.56 86 ILE A N 1
ATOM 692 C CA . ILE A 1 86 ? 0.553 -3.833 -6.011 1.00 96.56 86 ILE A CA 1
ATOM 693 C C . ILE A 1 86 ? -0.363 -2.791 -6.630 1.00 96.56 86 ILE A C 1
ATOM 695 O O . ILE A 1 86 ? -1.511 -2.638 -6.212 1.00 96.56 86 ILE A O 1
ATOM 699 N N . HIS A 1 87 ? 0.136 -2.127 -7.665 1.00 97.44 87 HIS A N 1
ATOM 700 C CA . HIS A 1 87 ? -0.664 -1.348 -8.595 1.00 97.44 87 HIS A CA 1
ATOM 701 C C . HIS A 1 87 ? -0.816 -2.165 -9.884 1.00 97.44 87 HIS A C 1
ATOM 703 O O . HIS A 1 87 ? 0.141 -2.319 -10.642 1.00 97.44 87 HIS A O 1
ATOM 709 N N . VAL A 1 88 ? -2.004 -2.731 -10.124 1.00 93.81 88 VAL A N 1
ATOM 710 C CA . VAL A 1 88 ? -2.217 -3.788 -11.134 1.00 93.81 88 VAL A CA 1
ATOM 711 C C . VAL A 1 88 ? -1.844 -3.334 -12.548 1.00 93.81 88 VAL A C 1
ATOM 713 O O . VAL A 1 88 ? -1.163 -4.073 -13.256 1.00 93.81 88 VAL A O 1
ATOM 716 N N . ARG A 1 89 ? -2.233 -2.115 -12.949 1.00 93.50 89 ARG A N 1
ATOM 717 C CA . ARG A 1 89 ? -1.876 -1.558 -14.266 1.00 93.50 89 ARG A CA 1
ATOM 718 C C . ARG A 1 89 ? -0.363 -1.398 -14.408 1.00 93.50 89 ARG A C 1
ATOM 720 O O . ARG A 1 89 ? 0.228 -1.994 -15.294 1.00 93.50 89 ARG A O 1
ATOM 727 N N . GLY A 1 90 ? 0.249 -0.655 -13.491 1.00 90.88 90 GLY A N 1
ATOM 728 C CA . GLY A 1 90 ? 1.701 -0.456 -13.436 1.00 90.88 90 GLY A CA 1
ATOM 729 C C . GLY A 1 90 ? 2.497 -1.769 -13.415 1.00 90.88 90 GLY A C 1
ATOM 730 O O . GLY A 1 90 ? 3.520 -1.872 -14.083 1.00 90.88 90 GLY A O 1
ATOM 731 N N . LEU A 1 91 ? 2.021 -2.807 -12.716 1.00 91.31 91 LEU A N 1
ATOM 732 C CA . LEU A 1 91 ? 2.642 -4.135 -12.761 1.00 91.31 91 LEU A CA 1
ATOM 733 C C . LEU A 1 91 ? 2.495 -4.787 -14.140 1.00 91.31 91 LEU A C 1
ATOM 735 O O . LEU A 1 91 ? 3.473 -5.309 -14.666 1.00 91.31 91 LEU A O 1
ATOM 739 N N . ALA A 1 92 ? 1.311 -4.740 -14.749 1.00 89.50 92 ALA A N 1
ATOM 740 C CA . ALA A 1 92 ? 1.101 -5.278 -16.091 1.00 89.50 92 ALA A CA 1
ATOM 741 C C . ALA A 1 92 ? 1.957 -4.554 -17.145 1.00 89.50 92 ALA A C 1
ATOM 743 O O . ALA A 1 92 ? 2.524 -5.198 -18.025 1.00 89.50 92 ALA A O 1
ATOM 744 N N . GLU A 1 93 ? 2.093 -3.232 -17.042 1.00 89.50 93 GLU A N 1
ATOM 745 C CA . GLU A 1 93 ? 2.952 -2.422 -17.909 1.00 89.50 93 GLU A CA 1
ATOM 746 C C . GLU A 1 93 ? 4.429 -2.735 -17.689 1.00 89.50 93 GLU A C 1
ATOM 74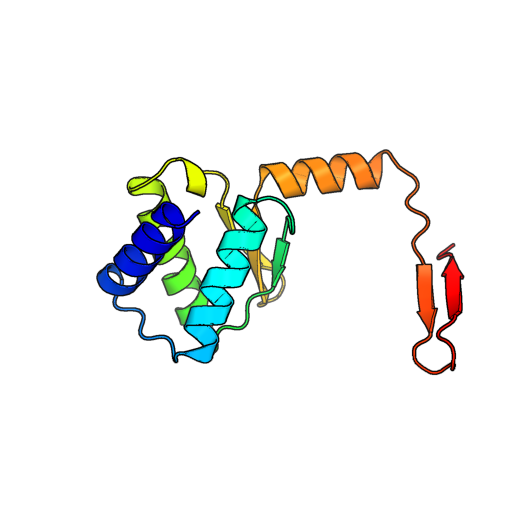8 O O . GLU A 1 93 ? 5.155 -2.926 -18.665 1.00 89.50 93 GLU A O 1
ATOM 753 N N . TYR A 1 94 ? 4.857 -2.877 -16.431 1.00 86.00 94 TYR A N 1
ATOM 754 C CA . TYR A 1 94 ? 6.208 -3.312 -16.099 1.00 86.00 94 TYR A CA 1
ATOM 755 C C . TYR A 1 94 ? 6.504 -4.682 -16.708 1.00 86.00 94 TYR A C 1
ATOM 757 O O . TYR A 1 94 ? 7.470 -4.797 -17.452 1.00 86.00 94 TYR A O 1
ATOM 765 N N . VAL A 1 95 ? 5.634 -5.677 -16.499 1.00 85.12 95 VAL A N 1
ATOM 766 C CA . VAL A 1 95 ? 5.783 -7.033 -17.055 1.00 85.12 95 VAL A CA 1
ATOM 767 C C . VAL A 1 95 ? 5.780 -7.010 -18.583 1.00 85.12 95 VAL A C 1
ATOM 769 O O . VAL A 1 95 ? 6.611 -7.648 -19.223 1.00 85.12 95 VAL A O 1
ATOM 772 N N . LYS A 1 96 ? 4.880 -6.241 -19.202 1.00 84.00 96 LYS A N 1
ATOM 773 C CA . LYS A 1 96 ? 4.843 -6.091 -20.659 1.00 84.00 96 LYS A CA 1
ATOM 774 C C . LYS A 1 96 ? 6.129 -5.453 -21.173 1.00 84.00 96 LYS A C 1
ATOM 776 O O . LYS A 1 96 ? 6.652 -5.904 -22.186 1.00 84.00 96 LYS A O 1
ATOM 781 N N . SER A 1 97 ? 6.642 -4.424 -20.507 1.00 78.38 97 SER A N 1
ATOM 782 C CA . SER A 1 97 ? 7.921 -3.825 -20.877 1.00 78.38 97 SER A CA 1
ATOM 783 C C . SER A 1 97 ? 9.062 -4.818 -20.663 1.00 78.38 97 SER A C 1
ATOM 785 O O . SER A 1 97 ? 9.902 -4.944 -21.539 1.00 78.38 97 SER A O 1
ATOM 787 N N . SER A 1 98 ? 9.049 -5.593 -19.575 1.00 73.06 98 SER A N 1
ATOM 788 C CA . SER A 1 98 ? 10.138 -6.490 -19.191 1.00 73.06 98 SER A CA 1
ATOM 789 C C . SER A 1 98 ? 10.212 -7.781 -19.985 1.00 73.06 98 SER A 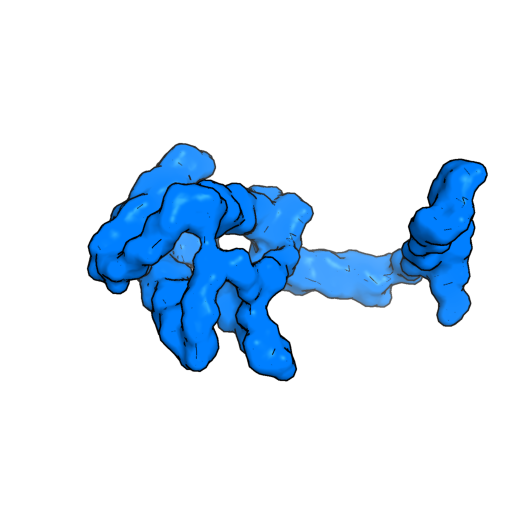C 1
ATOM 791 O O . SER A 1 98 ? 11.274 -8.379 -20.065 1.00 73.06 98 SER A O 1
ATOM 793 N N . LEU A 1 99 ? 9.089 -8.225 -20.543 1.00 67.88 99 LEU A N 1
ATOM 794 C CA . LEU A 1 99 ? 9.029 -9.396 -21.414 1.00 67.88 99 LEU A CA 1
ATOM 795 C C . LEU A 1 99 ? 9.228 -9.033 -22.892 1.00 67.88 99 LEU A C 1
ATOM 797 O O . LEU A 1 99 ? 9.624 -9.893 -23.669 1.00 67.88 99 LEU A O 1
ATOM 801 N N . ASN A 1 100 ? 8.953 -7.782 -23.285 1.00 61.25 100 ASN A N 1
ATOM 802 C CA . ASN A 1 100 ? 9.184 -7.304 -24.655 1.00 61.25 100 ASN A CA 1
ATOM 803 C C . ASN A 1 100 ? 10.549 -6.624 -24.839 1.00 61.25 100 ASN A C 1
ATOM 805 O O . ASN A 1 100 ? 11.003 -6.474 -25.970 1.00 61.25 100 ASN A O 1
ATOM 809 N N . LEU A 1 101 ? 11.189 -6.191 -23.754 1.00 53.19 101 LEU A N 1
ATOM 810 C CA . LEU A 1 101 ? 12.576 -5.748 -23.741 1.00 53.19 101 LEU A CA 1
ATOM 811 C C . LEU A 1 101 ? 13.416 -6.890 -23.181 1.00 53.19 101 LEU A C 1
ATOM 813 O O . LEU A 1 101 ? 13.155 -7.360 -22.077 1.00 53.19 101 LEU A O 1
ATOM 817 N N . GLU A 1 102 ? 14.458 -7.287 -23.906 1.00 55.66 102 GLU A N 1
ATOM 818 C CA . GLU A 1 102 ? 15.638 -7.914 -23.313 1.00 55.66 102 GLU A CA 1
ATOM 819 C C . GLU A 1 102 ? 16.204 -6.930 -22.275 1.00 55.66 102 GLU A C 1
ATOM 821 O O . GLU A 1 102 ? 17.083 -6.120 -22.572 1.00 55.66 102 GLU A O 1
ATOM 826 N N . PHE A 1 103 ? 15.651 -6.893 -21.061 1.00 54.31 103 PHE A N 1
ATOM 827 C CA . PHE A 1 103 ? 16.306 -6.170 -19.985 1.00 54.31 103 PHE A CA 1
ATOM 828 C C . PHE A 1 103 ? 17.630 -6.881 -19.749 1.00 54.31 103 PHE A C 1
ATOM 830 O O . PHE A 1 103 ? 17.657 -8.019 -19.283 1.00 54.31 103 PHE A O 1
ATOM 837 N N . GLU A 1 104 ? 18.731 -6.200 -20.061 1.00 57.34 104 GLU A N 1
ATOM 838 C CA . GLU A 1 104 ? 20.038 -6.587 -19.556 1.00 57.34 104 GLU A CA 1
ATOM 839 C C . GLU A 1 104 ? 19.964 -6.482 -18.032 1.00 57.34 104 GLU A C 1
ATOM 841 O O . GLU A 1 104 ? 20.116 -5.413 -17.442 1.00 57.34 104 GLU A O 1
ATOM 846 N N . LEU A 1 105 ? 19.635 -7.594 -17.381 1.00 56.09 105 LEU A N 1
ATOM 847 C CA . LEU A 1 105 ? 19.733 -7.711 -15.940 1.00 56.09 105 LEU A CA 1
ATOM 848 C C . LEU A 1 105 ? 21.212 -7.551 -15.596 1.00 56.09 105 LEU A C 1
ATOM 850 O O . LEU A 1 105 ? 22.067 -8.203 -16.194 1.00 56.09 105 LEU A O 1
ATOM 854 N N . PHE A 1 106 ? 21.527 -6.675 -14.644 1.00 64.94 106 PHE A N 1
ATOM 855 C CA . PHE A 1 106 ? 22.888 -6.513 -14.150 1.00 64.94 106 PHE A CA 1
ATOM 856 C C . PHE A 1 106 ? 22.964 -6.968 -12.694 1.00 64.94 106 PHE A C 1
ATOM 858 O O . PHE A 1 106 ? 22.291 -6.405 -11.834 1.00 64.94 106 PHE A O 1
ATOM 865 N N . PHE A 1 107 ? 23.836 -7.926 -12.393 1.00 68.12 107 PHE A N 1
ATOM 866 C CA . PHE A 1 107 ? 24.313 -8.138 -11.034 1.00 68.12 107 PHE A CA 1
ATOM 867 C C . PHE A 1 107 ? 25.215 -6.981 -10.628 1.00 68.12 107 PHE A C 1
ATOM 869 O O . PHE A 1 107 ? 26.159 -6.640 -11.341 1.00 68.12 107 PHE A O 1
ATOM 876 N N . VAL A 1 108 ? 24.943 -6.400 -9.464 1.00 72.62 108 VAL A N 1
ATOM 877 C CA . VAL A 1 108 ? 25.856 -5.471 -8.799 1.00 72.62 108 VAL A CA 1
ATOM 878 C C . VAL A 1 108 ? 26.590 -6.258 -7.724 1.00 72.62 108 VAL A C 1
ATOM 880 O O . VAL A 1 108 ? 25.964 -6.711 -6.768 1.00 72.62 108 VAL A O 1
ATOM 883 N N . ASN A 1 109 ? 27.902 -6.438 -7.880 1.00 76.00 109 ASN A N 1
ATOM 884 C CA . ASN A 1 109 ? 28.715 -7.003 -6.808 1.00 76.00 109 ASN A CA 1
ATOM 885 C C . ASN A 1 109 ? 28.979 -5.911 -5.766 1.00 76.00 109 ASN A C 1
ATOM 887 O O . ASN A 1 109 ? 29.744 -4.984 -6.032 1.00 76.00 109 ASN A O 1
ATOM 891 N N . LEU A 1 110 ? 28.325 -6.017 -4.609 1.00 79.88 110 LEU A N 1
ATOM 892 C CA . LEU A 1 110 ? 28.482 -5.081 -3.494 1.00 79.88 110 LEU A CA 1
ATOM 893 C C . LEU A 1 110 ? 29.765 -5.328 -2.683 1.00 79.88 110 LEU A C 1
ATOM 895 O O . LEU A 1 110 ? 30.105 -4.503 -1.842 1.00 79.88 110 LEU A O 1
ATOM 899 N N . GLU A 1 111 ? 30.473 -6.435 -2.928 1.00 85.50 111 GLU A N 1
ATOM 900 C CA . GLU A 1 111 ? 31.748 -6.753 -2.269 1.00 85.50 111 GLU A CA 1
ATOM 901 C C . GLU A 1 111 ? 32.955 -6.051 -2.923 1.00 85.50 111 GLU A C 1
ATOM 903 O O . GLU A 1 111 ? 34.058 -6.088 -2.384 1.00 85.50 111 GLU A O 1
ATOM 908 N N . GLU A 1 112 ? 32.768 -5.407 -4.082 1.00 80.06 112 GLU A N 1
ATOM 909 C CA . GLU A 1 112 ? 33.805 -4.636 -4.783 1.00 80.06 112 GLU A CA 1
ATOM 910 C C . GLU A 1 112 ? 33.593 -3.118 -4.601 1.00 80.06 112 GLU A C 1
ATOM 912 O O . GLU A 1 112 ? 32.458 -2.647 -4.644 1.00 80.06 112 GLU A O 1
ATOM 917 N N . ASP A 1 113 ? 34.682 -2.344 -4.464 1.00 78.06 113 ASP A N 1
ATOM 918 C CA . ASP A 1 113 ? 34.662 -0.870 -4.396 1.00 78.06 113 ASP A CA 1
ATOM 919 C C 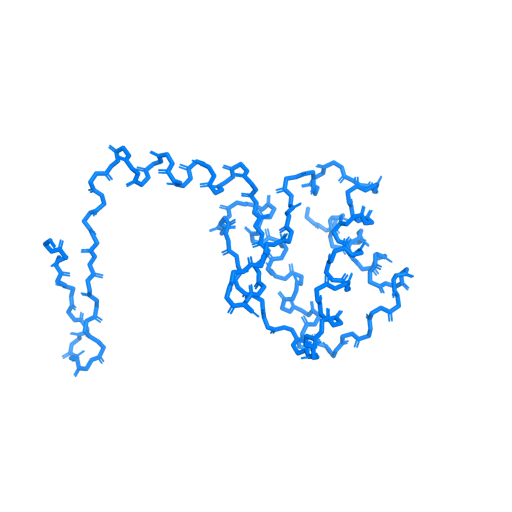. ASP A 1 113 ? 35.487 -0.242 -5.550 1.00 78.06 113 ASP A C 1
ATOM 921 O O . ASP A 1 113 ? 36.704 -0.451 -5.610 1.00 78.06 113 ASP A O 1
ATOM 925 N N . PRO A 1 114 ? 34.866 0.493 -6.499 1.00 82.88 114 PRO A N 1
ATOM 926 C CA . PRO A 1 114 ? 33.433 0.762 -6.591 1.00 82.88 114 PRO A CA 1
ATOM 927 C C . PRO A 1 114 ? 32.638 -0.473 -7.059 1.00 82.88 114 PRO A C 1
ATOM 929 O O . PRO A 1 114 ? 33.175 -1.301 -7.806 1.00 82.88 114 PRO A O 1
ATOM 932 N N . PRO A 1 115 ? 31.341 -0.575 -6.704 1.00 83.12 115 PRO A N 1
ATOM 933 C CA . PRO A 1 115 ? 30.505 -1.706 -7.093 1.00 83.12 115 PRO A CA 1
ATOM 934 C C . PRO A 1 115 ? 30.492 -1.917 -8.608 1.00 83.12 115 PRO A C 1
ATOM 936 O O . PRO A 1 115 ? 30.194 -0.998 -9.3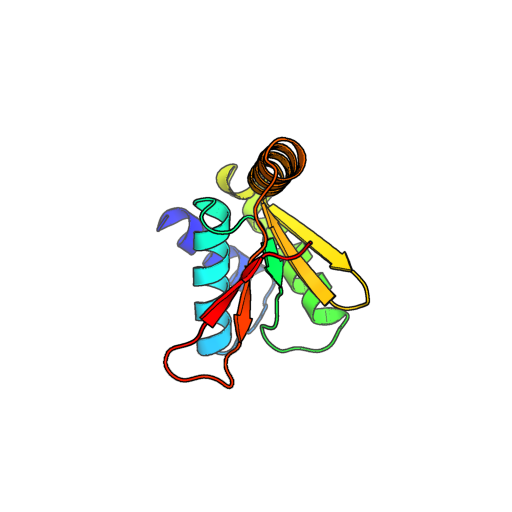82 1.00 83.12 115 PRO A O 1
ATOM 939 N N . LYS A 1 116 ? 30.785 -3.144 -9.052 1.00 83.50 116 LYS A N 1
ATOM 940 C CA . LYS A 1 116 ? 30.795 -3.487 -10.481 1.00 83.50 116 LYS A CA 1
ATOM 941 C C . LYS A 1 116 ? 29.484 -4.114 -10.928 1.00 83.50 116 LYS A C 1
ATOM 943 O O . LYS A 1 116 ? 28.944 -5.001 -10.270 1.00 83.50 116 LYS A O 1
ATOM 948 N N . ARG A 1 117 ? 29.019 -3.685 -12.104 1.00 79.81 117 ARG A N 1
ATOM 949 C CA . ARG A 1 117 ? 27.866 -4.259 -12.810 1.00 79.81 117 ARG A CA 1
ATOM 950 C C . ARG A 1 117 ? 28.319 -5.388 -13.742 1.00 79.81 117 ARG A C 1
ATOM 952 O O . ARG A 1 117 ? 29.249 -5.183 -14.519 1.00 79.81 117 ARG A O 1
ATOM 959 N N . ARG A 1 118 ? 27.650 -6.543 -13.716 1.00 73.44 118 ARG A N 1
ATOM 960 C CA . ARG A 1 118 ? 27.832 -7.659 -14.670 1.00 73.44 118 ARG A CA 1
ATOM 961 C C . ARG A 1 118 ? 26.490 -8.074 -15.255 1.00 73.44 118 ARG A C 1
ATOM 963 O O . ARG A 1 118 ? 25.543 -8.184 -14.494 1.00 73.44 118 ARG A O 1
ATOM 970 N N . LYS A 1 119 ? 26.403 -8.337 -16.560 1.00 65.75 119 LYS A N 1
ATOM 971 C CA . LYS A 1 119 ? 25.162 -8.831 -17.182 1.00 65.75 119 LYS A CA 1
ATOM 972 C C . LYS A 1 119 ? 24.838 -10.253 -16.710 1.00 65.75 119 LYS A C 1
ATOM 974 O O . LYS A 1 119 ? 25.756 -11.059 -16.556 1.00 65.75 119 LYS A O 1
ATOM 979 N N . VAL A 1 120 ? 23.560 -10.540 -16.490 1.00 57.47 120 VAL A N 1
ATOM 980 C CA . VAL A 1 120 ? 23.040 -11.903 -16.327 1.00 57.47 120 VAL A CA 1
ATOM 981 C C . VAL A 1 120 ? 22.881 -12.489 -17.725 1.00 57.47 120 VAL A C 1
ATOM 983 O O . VAL A 1 120 ? 22.220 -11.877 -18.560 1.00 57.47 120 VAL A O 1
ATOM 986 N N . LEU A 1 121 ? 23.566 -13.605 -17.981 1.00 50.81 121 LEU A N 1
ATOM 987 C CA . LEU A 1 121 ? 23.423 -14.396 -19.205 1.00 50.81 121 LEU A CA 1
ATOM 988 C C . LEU A 1 121 ? 22.170 -15.268 -19.129 1.00 50.81 121 LEU A C 1
ATOM 990 O O . LEU A 1 121 ? 21.908 -15.791 -18.020 1.00 50.81 121 LEU A O 1
#

Secondary structure (DSSP, 8-state):
-HHHHHHHHHHHHHTT----HHHHHHHHHHHHHHHTTS-SEEE---S--TTHHHHHHHHHHHHHHHH-GGGTTEEEEEETTEEEEEEHHHHHHHHHHHHHTT---EEEETTSSSPEEEE--

Sequence (121 aa):
MEEAIKVLDSALSHIKWRLKFPAKNRLQIDIVALLTEMRPVIMVDYGGKLPELQDHLCALVKFCQQESAIFENLRVMLIEDMIYLIHVRGLAEYVKSSLNLEFELFFVNLEEDPPKRRKVL

InterPro domains:
  IPR027850 Protein of unknown function DUF4504 [PF14953] (11-116)
  IPR027850 Protein of unknown function DUF4504 [PTHR31366] (1-116)